Protein AF-A0A8S2ZH55-F1 (afdb_monomer_lite)

Sequence (63 aa):
TLNLPQICSKVLGGKFADQKICKDCPHRYSREEDFTLISVDIRHSQNLKESLEQYVIGELLDG

Organism: NCBI:txid392030

pLDDT: mean 92.66, std 6.97, range [56.0, 97.5]

Secondary structure (DSSP, 8-state):
------HHHHHH-EEEEEEEE-SSSS-EEEEEEEES------TT-SSHHHHHHHHHPPPP---

InterPro domains:
  IPR038765 Papain-like cysteine peptidase superfamily [SSF54001] (6-63)

Structure (mmCIF, N/CA/C/O backbone):
data_AF-A0A8S2ZH55-F1
#
_entry.id   AF-A0A8S2ZH55-F1
#
loop_
_atom_site.group_PDB
_atom_site.id
_atom_site.type_symbol
_atom_site.label_atom_id
_atom_site.label_alt_id
_atom_site.label_comp_id
_atom_site.label_asym_id
_atom_site.label_entity_id
_atom_site.label_seq_id
_atom_site.pdbx_PDB_ins_code
_atom_site.Cartn_x
_atom_site.Cartn_y
_atom_site.Cartn_z
_atom_site.occupancy
_atom_site.B_iso_or_equiv
_atom_site.auth_seq_id
_atom_site.auth_comp_id
_atom_site.auth_asym_id
_atom_site.auth_atom_id
_atom_site.pdbx_PDB_model_num
ATOM 1 N N . THR A 1 1 ? -10.858 -24.848 12.154 1.00 56.00 1 THR A N 1
ATOM 2 C CA . THR A 1 1 ? -10.923 -23.413 12.511 1.00 56.00 1 THR A CA 1
ATOM 3 C C . THR A 1 1 ? -12.117 -23.218 13.415 1.00 56.00 1 THR A C 1
ATOM 5 O O . THR A 1 1 ? -13.169 -23.763 13.108 1.00 56.00 1 THR A O 1
ATOM 8 N N . LEU A 1 2 ? -11.971 -22.534 14.552 1.00 72.19 2 LEU A N 1
ATOM 9 C CA . LEU A 1 2 ? -13.127 -22.160 15.374 1.00 72.19 2 LEU A CA 1
ATOM 10 C C . LEU A 1 2 ? -14.025 -21.257 14.510 1.00 72.19 2 LEU A C 1
ATOM 12 O O . LEU A 1 2 ? -13.523 -20.273 13.975 1.00 72.19 2 LEU A O 1
ATOM 16 N N . ASN A 1 3 ? -15.305 -21.608 14.326 1.00 82.12 3 ASN A N 1
ATOM 17 C CA . ASN A 1 3 ? -16.304 -20.867 13.527 1.00 82.12 3 ASN A CA 1
ATOM 18 C C . ASN A 1 3 ? -16.704 -19.535 14.199 1.00 82.12 3 ASN A C 1
ATOM 20 O O . ASN A 1 3 ? -17.878 -19.217 14.373 1.00 82.12 3 ASN A O 1
ATOM 24 N N . LEU A 1 4 ? -15.710 -18.769 14.640 1.00 85.38 4 LEU A N 1
ATOM 25 C CA . LEU A 1 4 ? -15.872 -17.499 15.321 1.00 85.38 4 LEU A CA 1
ATOM 26 C C . LEU A 1 4 ? -15.630 -16.356 14.328 1.00 85.38 4 LEU A C 1
ATOM 2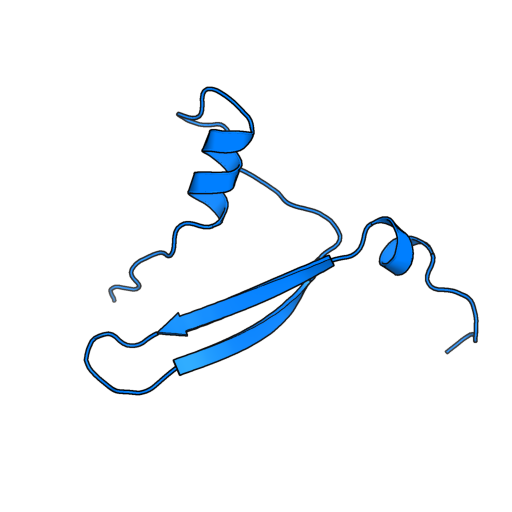8 O O . LEU A 1 4 ? -14.700 -16.439 13.515 1.00 85.38 4 LEU A O 1
ATOM 32 N N . PRO A 1 5 ? -16.424 -15.273 14.398 1.00 86.44 5 PRO A N 1
ATOM 33 C CA . PRO A 1 5 ? -16.221 -14.105 13.553 1.00 86.44 5 PRO A CA 1
ATOM 34 C C . PRO A 1 5 ? -14.805 -13.539 13.706 1.00 86.44 5 PRO A C 1
ATOM 36 O O . PRO A 1 5 ? -14.354 -13.251 14.814 1.00 86.44 5 PRO A O 1
ATOM 39 N N . GLN A 1 6 ? -14.115 -13.328 12.585 1.00 90.31 6 GLN A N 1
ATOM 40 C CA . GLN A 1 6 ? -12.803 -12.675 12.552 1.00 90.31 6 GLN A CA 1
ATOM 41 C C . GLN A 1 6 ? -12.976 -11.150 12.623 1.00 90.31 6 GLN A C 1
ATOM 43 O O . GLN A 1 6 ? -12.841 -10.444 11.625 1.00 90.31 6 GLN A O 1
ATOM 48 N N . ILE A 1 7 ? -13.339 -10.637 13.804 1.00 93.38 7 ILE A N 1
ATOM 49 C CA . ILE A 1 7 ? -13.731 -9.229 14.002 1.00 93.38 7 ILE A CA 1
ATOM 50 C C . ILE A 1 7 ? -12.622 -8.261 13.574 1.00 93.38 7 ILE A C 1
ATOM 52 O O . ILE A 1 7 ? -12.913 -7.290 12.884 1.00 93.38 7 ILE A O 1
ATOM 56 N N . CYS A 1 8 ? -11.360 -8.539 13.912 1.00 92.38 8 CYS A N 1
ATOM 57 C CA . CYS A 1 8 ? -10.245 -7.664 13.541 1.00 92.38 8 CYS A CA 1
ATOM 58 C C . CYS A 1 8 ? -10.111 -7.522 12.020 1.00 92.38 8 CYS A C 1
ATOM 60 O O . CYS A 1 8 ? -10.033 -6.407 11.523 1.00 92.38 8 CYS A O 1
ATOM 62 N N . SER A 1 9 ? -10.165 -8.631 11.277 1.00 92.00 9 SER A N 1
ATOM 63 C CA . SER A 1 9 ? -10.135 -8.603 9.808 1.00 92.00 9 SER A CA 1
ATOM 64 C C . SER A 1 9 ? -11.372 -7.909 9.228 1.00 92.00 9 SER A C 1
ATOM 66 O O . SER A 1 9 ? -11.255 -7.140 8.286 1.00 92.00 9 SER A O 1
ATOM 68 N N . LYS A 1 10 ? -12.554 -8.095 9.827 1.00 92.12 10 LYS A N 1
ATOM 69 C CA . LYS A 1 10 ? -13.782 -7.425 9.373 1.00 92.12 10 LYS A CA 1
ATOM 70 C C . LYS A 1 10 ? -13.755 -5.903 9.573 1.00 92.12 10 LYS A C 1
ATOM 72 O O . LYS A 1 10 ? -14.354 -5.187 8.780 1.00 92.12 10 LYS A O 1
ATOM 77 N N . VAL A 1 11 ? -13.154 -5.425 10.663 1.00 95.06 11 VAL A N 1
ATOM 78 C CA . VAL A 1 11 ? -13.202 -4.006 11.066 1.00 95.06 11 VAL A CA 1
ATOM 79 C C . VAL A 1 11 ? -11.990 -3.223 10.569 1.00 95.06 11 VAL A C 1
ATOM 81 O O . VAL A 1 11 ? -12.139 -2.085 10.142 1.00 95.06 11 VAL A O 1
ATOM 84 N N . LEU A 1 12 ? -10.799 -3.816 10.646 1.00 95.94 12 LEU A N 1
ATOM 85 C CA . LEU A 1 12 ? -9.528 -3.166 10.311 1.00 95.94 12 LEU A CA 1
ATOM 86 C C . LEU A 1 12 ? -8.977 -3.620 8.958 1.00 95.94 12 LEU A C 1
ATOM 88 O O . LEU A 1 12 ? -8.014 -3.036 8.468 1.00 95.94 12 LEU A O 1
ATOM 92 N N . GLY A 1 13 ? -9.531 -4.695 8.398 1.00 95.50 13 GLY A N 1
ATOM 93 C CA . GLY A 1 13 ? -9.008 -5.310 7.192 1.00 95.50 13 GLY A CA 1
ATOM 94 C C . GLY A 1 13 ? -9.400 -4.572 5.918 1.00 95.50 13 GLY A C 1
ATOM 95 O O . GLY A 1 13 ? -10.492 -4.017 5.804 1.00 95.50 13 GLY A O 1
ATOM 96 N N . GLY A 1 14 ? -8.519 -4.643 4.932 1.00 96.12 14 GLY A N 1
ATOM 97 C CA . GLY A 1 14 ? -8.781 -4.261 3.551 1.00 96.12 14 GLY A CA 1
ATOM 98 C C . GLY A 1 14 ? -7.944 -5.101 2.592 1.00 96.12 14 GLY A C 1
ATOM 99 O O . GLY A 1 14 ? -7.260 -6.034 3.015 1.00 96.12 14 GLY A O 1
ATOM 100 N N . LYS A 1 15 ? -8.007 -4.775 1.299 1.00 96.44 15 LYS A N 1
ATOM 101 C CA . LYS A 1 15 ? -7.225 -5.432 0.245 1.00 96.44 15 LYS A CA 1
ATOM 102 C C . LYS A 1 15 ? -6.470 -4.414 -0.606 1.00 96.44 15 LYS A C 1
ATOM 104 O O . LYS A 1 15 ? -7.024 -3.362 -0.925 1.00 96.44 15 LYS A O 1
ATOM 109 N N . PHE A 1 16 ? -5.251 -4.755 -1.008 1.00 94.56 16 PHE A N 1
ATOM 110 C CA . PHE A 1 16 ? -4.469 -4.062 -2.031 1.00 94.56 16 PHE A CA 1
ATOM 111 C C . PHE A 1 16 ? -4.311 -4.933 -3.271 1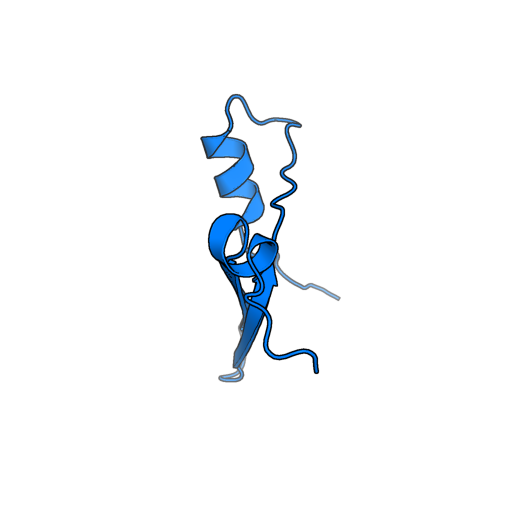.00 94.56 16 PHE A C 1
ATOM 113 O O . PHE A 1 16 ? -4.350 -6.157 -3.178 1.00 94.56 16 PHE A O 1
ATOM 120 N N . ALA A 1 17 ? -4.095 -4.300 -4.422 1.00 95.00 17 ALA A N 1
ATOM 121 C CA . ALA A 1 17 ? -3.651 -4.985 -5.626 1.00 95.00 17 ALA A CA 1
ATOM 122 C C . ALA A 1 17 ? -2.136 -4.788 -5.787 1.00 95.00 17 ALA A C 1
ATOM 124 O O . ALA A 1 17 ? -1.699 -3.693 -6.134 1.00 95.00 17 ALA A O 1
ATOM 125 N N . ASP A 1 18 ? -1.344 -5.839 -5.569 1.00 94.62 18 ASP A N 1
ATOM 126 C CA . ASP A 1 18 ? 0.060 -5.877 -5.995 1.00 94.62 18 ASP A CA 1
ATOM 127 C C . ASP A 1 18 ? 0.081 -6.071 -7.513 1.00 94.62 18 ASP A C 1
ATOM 129 O O . ASP A 1 18 ? -0.456 -7.060 -8.023 1.00 94.62 18 ASP A O 1
ATOM 133 N N . GLN A 1 19 ? 0.642 -5.106 -8.242 1.00 95.50 19 GLN A N 1
ATOM 134 C CA . GLN A 1 19 ? 0.667 -5.095 -9.699 1.00 95.50 19 GLN A CA 1
ATOM 135 C C . GLN A 1 19 ? 2.084 -4.912 -10.225 1.00 95.50 19 GLN A C 1
ATOM 137 O O . GLN A 1 19 ? 2.794 -3.983 -9.853 1.00 95.50 19 GLN A O 1
ATOM 142 N N . LYS A 1 20 ? 2.465 -5.767 -11.178 1.00 95.06 20 LYS A N 1
ATOM 143 C CA . LYS A 1 20 ? 3.715 -5.634 -11.938 1.00 95.06 20 LYS A CA 1
ATOM 144 C C . LYS A 1 20 ? 3.372 -5.638 -13.416 1.00 95.06 20 LYS A C 1
ATOM 146 O O . LYS A 1 20 ? 2.731 -6.568 -13.911 1.00 95.06 20 LYS A O 1
ATOM 151 N N . ILE A 1 21 ? 3.763 -4.578 -14.113 1.00 94.00 21 ILE A N 1
ATOM 152 C CA . ILE A 1 21 ? 3.442 -4.358 -15.523 1.00 94.00 21 ILE A CA 1
ATOM 153 C C . ILE A 1 21 ? 4.761 -4.230 -16.275 1.00 94.00 21 ILE A C 1
ATOM 155 O O . ILE A 1 21 ? 5.534 -3.309 -16.016 1.00 94.00 21 ILE A O 1
ATOM 159 N N . CYS A 1 22 ? 5.024 -5.143 -17.207 1.00 94.31 22 CYS A N 1
ATOM 160 C CA . CYS A 1 22 ? 6.195 -5.035 -18.067 1.00 94.31 22 CYS A CA 1
ATOM 161 C C . CYS A 1 22 ? 5.996 -3.911 -19.096 1.00 94.31 22 CYS A C 1
ATOM 163 O O . CYS A 1 22 ? 4.924 -3.797 -19.689 1.00 94.31 22 CYS A O 1
ATOM 165 N N . LYS A 1 23 ? 7.029 -3.090 -19.324 1.00 90.31 23 LYS A N 1
ATOM 166 C CA . LYS A 1 23 ? 6.976 -1.998 -20.313 1.00 90.31 23 LYS A CA 1
ATOM 167 C C . LYS A 1 23 ? 7.076 -2.504 -21.755 1.00 90.31 23 LYS A C 1
ATOM 169 O O . LYS A 1 23 ? 6.352 -2.016 -22.615 1.00 90.31 23 LYS A O 1
ATOM 174 N N . ASP A 1 24 ? 7.907 -3.521 -21.988 1.00 92.19 24 ASP A N 1
ATOM 175 C CA . ASP A 1 24 ? 8.296 -3.953 -23.340 1.00 92.19 24 ASP A CA 1
ATOM 176 C C . ASP A 1 24 ? 7.642 -5.270 -23.793 1.00 92.19 24 ASP A C 1
ATOM 178 O O . ASP A 1 24 ? 7.943 -5.796 -24.863 1.00 92.19 24 ASP A O 1
ATOM 182 N N . CYS A 1 25 ? 6.741 -5.839 -22.988 1.00 93.88 25 CYS A N 1
ATOM 183 C CA . CYS A 1 25 ? 5.994 -7.046 -23.343 1.00 93.88 25 CYS A CA 1
ATOM 184 C C . CYS A 1 25 ? 4.600 -7.049 -22.682 1.00 93.88 25 CYS A C 1
ATOM 186 O O . CYS A 1 25 ? 4.383 -6.322 -21.714 1.00 93.88 25 CYS A O 1
ATOM 188 N N . PRO A 1 26 ? 3.631 -7.855 -23.161 1.00 95.75 26 PRO A N 1
ATOM 189 C CA . PRO A 1 26 ? 2.241 -7.785 -22.694 1.00 95.75 26 PRO A CA 1
ATOM 190 C C . PRO A 1 26 ? 2.010 -8.421 -21.314 1.00 95.75 26 PRO A C 1
ATOM 192 O O . PRO A 1 26 ? 0.870 -8.491 -20.851 1.00 95.75 26 PRO A O 1
ATOM 195 N N . HIS A 1 27 ? 3.062 -8.916 -20.661 1.00 96.31 27 HIS A N 1
ATOM 196 C CA . HIS A 1 27 ? 2.945 -9.614 -19.391 1.00 96.31 27 HIS A CA 1
ATOM 197 C C . HIS A 1 27 ? 2.556 -8.661 -18.262 1.00 96.31 27 HIS A C 1
ATOM 199 O O . HIS A 1 27 ? 3.110 -7.572 -18.088 1.00 96.31 27 HIS A O 1
ATOM 205 N N . ARG A 1 28 ? 1.578 -9.111 -17.479 1.00 96.19 28 ARG A N 1
ATOM 206 C CA . ARG A 1 28 ? 1.066 -8.419 -16.304 1.00 96.19 28 ARG A CA 1
ATOM 207 C C . ARG A 1 28 ? 0.883 -9.433 -15.195 1.00 96.19 28 ARG A C 1
ATOM 209 O O . ARG A 1 28 ? 0.377 -10.529 -15.424 1.00 96.19 28 ARG A O 1
ATOM 216 N N . TYR A 1 29 ? 1.265 -9.035 -13.999 1.00 95.81 29 TYR A N 1
ATOM 217 C CA . TYR A 1 29 ? 0.968 -9.746 -12.772 1.00 95.81 29 TYR A CA 1
ATOM 218 C C . TYR A 1 29 ? 0.051 -8.862 -11.932 1.00 95.81 29 TYR A C 1
ATOM 220 O O . TYR A 1 29 ? 0.277 -7.655 -11.829 1.00 95.81 29 TYR A O 1
ATOM 228 N N . SER A 1 30 ? -0.986 -9.462 -11.355 1.00 96.44 30 SER A N 1
ATOM 229 C CA . SER A 1 30 ? -1.829 -8.811 -10.362 1.00 96.44 30 SER A CA 1
ATOM 230 C C . SER A 1 30 ? -2.255 -9.827 -9.315 1.00 96.44 30 SER A C 1
ATOM 232 O O . SER A 1 30 ? -2.681 -10.931 -9.659 1.00 96.44 30 SER A O 1
ATOM 234 N N . ARG A 1 31 ? -2.143 -9.451 -8.044 1.00 97.06 31 ARG A N 1
ATOM 235 C CA . ARG A 1 31 ? -2.582 -10.263 -6.914 1.00 97.06 31 ARG A CA 1
ATOM 236 C C . ARG A 1 31 ? -3.251 -9.382 -5.871 1.00 97.06 31 ARG A C 1
ATOM 238 O O . ARG A 1 31 ? -2.771 -8.291 -5.592 1.00 97.06 31 ARG A O 1
ATOM 245 N N . GLU A 1 32 ? -4.335 -9.877 -5.283 1.00 97.38 32 GLU A N 1
ATOM 246 C CA . GLU A 1 32 ? -4.898 -9.260 -4.085 1.00 97.38 32 GLU A CA 1
ATOM 247 C C . GLU A 1 32 ? -4.126 -9.681 -2.833 1.00 97.38 32 GLU A C 1
ATOM 249 O O . GLU A 1 32 ? -3.888 -10.874 -2.613 1.00 97.38 32 GLU A O 1
ATOM 254 N N . GLU A 1 33 ? -3.806 -8.708 -1.988 1.00 95.88 33 GLU A N 1
ATOM 255 C CA . GLU A 1 33 ? -3.183 -8.918 -0.684 1.00 95.88 33 GLU A CA 1
ATOM 256 C C . GLU A 1 33 ? -4.022 -8.272 0.415 1.00 95.88 33 GLU A C 1
ATOM 258 O O . GLU A 1 33 ? -4.469 -7.135 0.276 1.00 95.88 33 GLU A O 1
ATOM 263 N N . ASP A 1 34 ? -4.255 -9.003 1.503 1.00 95.94 34 ASP A N 1
ATOM 264 C CA . ASP A 1 34 ? -5.001 -8.489 2.649 1.00 95.94 34 ASP A CA 1
ATOM 265 C C . ASP A 1 34 ? -4.088 -7.605 3.519 1.00 95.94 34 ASP A C 1
ATOM 267 O O . ASP A 1 34 ? -2.921 -7.931 3.742 1.00 95.94 34 ASP A O 1
ATOM 271 N N . PHE A 1 35 ? -4.620 -6.515 4.072 1.00 95.62 35 PHE A N 1
ATOM 272 C CA . PHE A 1 35 ? -3.905 -5.646 5.013 1.00 95.62 35 PHE A CA 1
ATOM 273 C C . PHE A 1 35 ? -4.756 -5.330 6.240 1.00 95.62 35 PHE A C 1
ATOM 275 O O . PHE A 1 35 ? -5.979 -5.375 6.177 1.00 95.62 35 PHE A O 1
ATOM 282 N N . THR A 1 36 ? -4.112 -4.955 7.347 1.00 95.88 36 THR A N 1
ATOM 283 C CA . THR A 1 36 ? -4.769 -4.369 8.537 1.00 95.88 36 THR A CA 1
ATOM 284 C C . THR A 1 36 ? -4.125 -3.055 8.990 1.00 95.88 36 THR A C 1
ATOM 286 O O . THR A 1 36 ? -4.558 -2.456 9.971 1.00 95.88 36 THR A O 1
ATOM 289 N N . LEU A 1 37 ? -3.049 -2.634 8.318 1.00 94.88 37 LEU A N 1
ATOM 290 C CA . LEU A 1 37 ? -2.258 -1.445 8.618 1.00 94.88 37 LEU A CA 1
ATOM 291 C C . LEU A 1 37 ? -1.700 -0.876 7.310 1.00 94.88 37 LEU A C 1
ATOM 293 O O . LEU A 1 37 ? -1.264 -1.641 6.453 1.00 94.88 37 LEU A O 1
ATOM 297 N N . ILE A 1 38 ? -1.670 0.453 7.195 1.00 95.25 38 ILE A N 1
ATOM 298 C CA . ILE A 1 38 ? -0.981 1.170 6.118 1.00 95.25 38 ILE A CA 1
ATOM 299 C C . ILE A 1 38 ? 0.126 2.010 6.751 1.00 95.25 38 ILE A C 1
ATOM 301 O O . ILE A 1 38 ? -0.152 2.903 7.551 1.00 95.25 38 ILE A O 1
ATOM 305 N N . SER A 1 39 ? 1.377 1.711 6.415 1.00 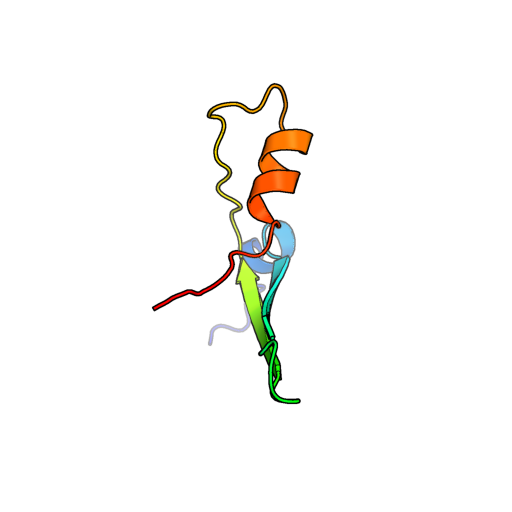95.31 39 SER A N 1
ATOM 306 C CA . SER A 1 39 ? 2.542 2.476 6.865 1.00 95.31 39 SER A CA 1
ATOM 307 C C . SER A 1 39 ? 2.991 3.409 5.748 1.00 95.31 39 SER A C 1
ATOM 309 O O . SER A 1 39 ? 3.410 2.942 4.694 1.00 95.31 39 SER A O 1
ATOM 311 N N . VAL A 1 40 ? 2.899 4.718 5.980 1.00 95.75 40 VAL A N 1
ATOM 312 C CA . VAL A 1 40 ? 3.256 5.752 4.998 1.00 95.75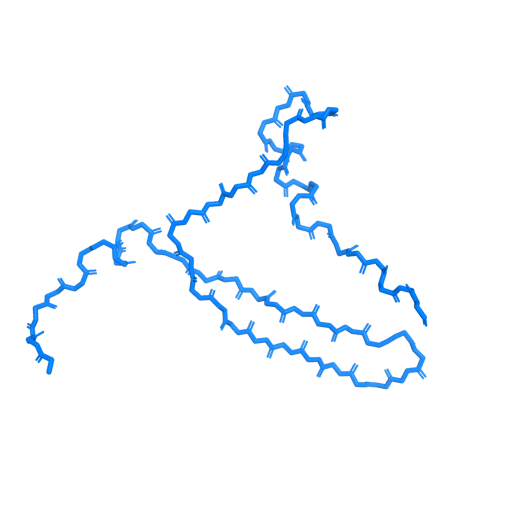 40 VAL A CA 1
ATOM 313 C C . VAL A 1 40 ? 4.505 6.518 5.431 1.00 95.75 40 VAL A C 1
ATOM 315 O O . VAL A 1 40 ? 4.724 6.716 6.628 1.00 95.75 40 VAL A O 1
ATOM 318 N N . ASP A 1 41 ? 5.316 6.961 4.467 1.00 95.19 41 ASP A N 1
ATOM 319 C CA . ASP A 1 41 ? 6.434 7.870 4.740 1.00 95.19 41 ASP A CA 1
ATOM 320 C C . ASP A 1 41 ? 5.914 9.305 4.923 1.00 95.19 41 ASP A C 1
ATOM 322 O O . ASP A 1 41 ? 4.992 9.751 4.239 1.00 95.19 41 ASP A O 1
ATOM 326 N N . ILE A 1 42 ? 6.509 10.034 5.863 1.00 95.75 42 ILE A N 1
ATOM 327 C CA . ILE A 1 42 ? 6.197 11.440 6.156 1.00 95.75 42 ILE A CA 1
ATOM 328 C C . ILE A 1 42 ? 7.290 12.386 5.660 1.00 95.75 42 ILE A C 1
ATOM 330 O O . ILE A 1 42 ? 7.102 13.603 5.639 1.00 95.75 42 ILE A O 1
ATOM 334 N N . ARG A 1 43 ? 8.458 11.855 5.277 1.00 95.06 43 ARG A N 1
ATOM 335 C CA . ARG A 1 43 ? 9.557 12.669 4.761 1.00 95.06 43 ARG A CA 1
ATOM 336 C C . ARG A 1 43 ? 9.098 13.350 3.478 1.00 95.06 43 ARG A C 1
ATOM 338 O O . ARG A 1 43 ? 8.564 12.710 2.581 1.00 95.06 43 ARG A O 1
ATOM 345 N N . HIS A 1 44 ? 9.299 14.663 3.413 1.00 91.44 44 HIS A N 1
ATOM 346 C CA . HIS A 1 44 ? 8.914 15.500 2.271 1.00 91.44 44 HIS A CA 1
ATOM 347 C C . HIS A 1 44 ? 7.405 15.549 1.961 1.00 91.44 44 HIS A C 1
ATOM 349 O O . HIS A 1 44 ? 7.033 16.091 0.927 1.00 91.44 44 HIS A O 1
ATOM 355 N N . SER A 1 45 ? 6.547 15.051 2.859 1.00 95.25 45 SER A N 1
ATOM 356 C CA . SER A 1 45 ? 5.087 15.150 2.752 1.00 95.25 45 SER A CA 1
ATOM 357 C C . SER A 1 45 ? 4.557 16.179 3.752 1.00 95.25 45 SER A C 1
ATOM 359 O O . SER A 1 45 ? 4.914 16.155 4.929 1.00 95.25 45 SER A O 1
ATOM 361 N N . GLN A 1 46 ? 3.700 17.092 3.305 1.00 96.81 46 GLN A N 1
ATOM 362 C CA . GLN A 1 46 ? 3.117 18.147 4.143 1.00 96.81 46 GLN A CA 1
ATOM 363 C C . GLN A 1 46 ? 1.847 17.688 4.865 1.00 96.81 46 GLN A C 1
ATOM 365 O O . GLN A 1 46 ? 1.402 18.323 5.821 1.00 96.81 46 GLN A O 1
ATOM 370 N N . ASN A 1 47 ? 1.228 16.606 4.396 1.00 97.31 47 ASN A N 1
ATOM 371 C CA . ASN A 1 47 ? -0.016 16.074 4.934 1.00 97.31 47 ASN A CA 1
ATOM 372 C C . ASN A 1 47 ? -0.185 14.590 4.570 1.00 97.31 47 ASN A C 1
ATOM 374 O O . ASN A 1 47 ? 0.519 14.048 3.721 1.00 97.31 47 ASN A O 1
ATOM 378 N N . LEU A 1 48 ? -1.170 13.943 5.200 1.00 96.56 48 LEU A N 1
ATOM 379 C CA . LEU A 1 48 ? -1.465 12.523 4.994 1.00 96.56 48 LEU A CA 1
ATOM 380 C C . LEU A 1 48 ? -1.808 12.182 3.536 1.00 96.56 48 LEU A C 1
ATOM 382 O O . LEU A 1 48 ? -1.490 11.088 3.079 1.00 96.56 48 LEU A O 1
ATOM 386 N N . LYS A 1 49 ? -2.462 13.094 2.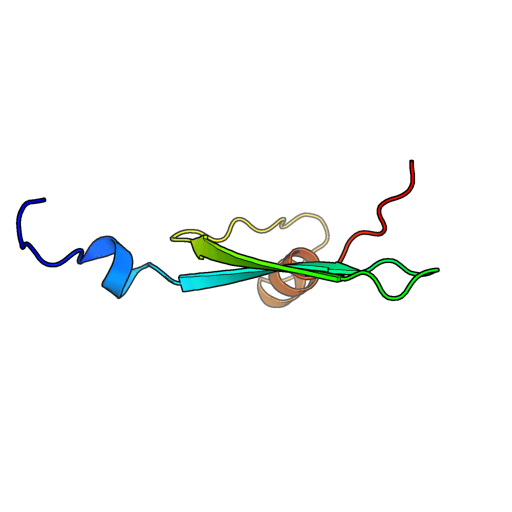807 1.00 97.06 49 LYS A N 1
ATOM 387 C CA . LYS A 1 49 ? -2.833 12.857 1.409 1.00 97.06 49 LYS A CA 1
ATOM 388 C C . LYS A 1 49 ? -1.582 12.711 0.544 1.00 97.06 49 LYS A C 1
ATOM 390 O O . LYS A 1 49 ? -1.505 11.753 -0.212 1.00 97.06 49 LYS A O 1
ATOM 395 N N . GLU A 1 50 ? -0.600 13.592 0.711 1.00 97.25 50 GLU A N 1
ATOM 396 C CA . GLU A 1 50 ? 0.689 13.497 0.010 1.00 97.25 50 GLU A CA 1
ATOM 397 C C . GLU A 1 50 ? 1.432 12.199 0.359 1.00 97.25 50 GLU A C 1
ATOM 399 O O . GLU A 1 50 ? 1.887 11.494 -0.538 1.00 97.25 50 GLU A O 1
ATOM 404 N N . SER A 1 51 ? 1.470 11.813 1.638 1.00 97.50 51 SER A N 1
ATOM 405 C CA . SER A 1 51 ? 2.068 10.541 2.066 1.00 97.50 51 SER A CA 1
ATOM 406 C C . SER A 1 51 ? 1.395 9.317 1.427 1.00 97.50 51 SER A C 1
ATOM 408 O O . SER A 1 51 ? 2.069 8.364 1.037 1.00 97.50 51 SER A O 1
ATOM 410 N N . LEU A 1 52 ? 0.063 9.332 1.301 1.00 96.31 52 LEU A N 1
ATOM 411 C CA . LEU A 1 52 ? -0.696 8.263 0.646 1.00 96.31 52 LEU A CA 1
ATOM 412 C C . LEU A 1 52 ? -0.506 8.260 -0.875 1.00 96.31 52 LEU A C 1
ATOM 414 O O . LEU A 1 52 ? -0.489 7.189 -1.470 1.00 96.31 52 LEU A O 1
ATOM 418 N N . GLU A 1 53 ? -0.339 9.426 -1.502 1.00 95.38 53 GLU A N 1
ATOM 419 C CA . GLU A 1 53 ? -0.001 9.527 -2.926 1.00 95.38 53 GLU A CA 1
ATOM 420 C C . GLU A 1 53 ? 1.361 8.898 -3.213 1.00 95.38 53 GLU A C 1
ATOM 422 O O . GLU A 1 53 ? 1.477 8.119 -4.154 1.00 95.38 53 GLU A O 1
ATOM 427 N N . GLN A 1 54 ? 2.365 9.166 -2.373 1.00 94.44 54 GLN A N 1
ATOM 428 C CA . GLN A 1 54 ? 3.670 8.514 -2.496 1.00 94.44 54 GLN A CA 1
ATOM 429 C C . GLN A 1 54 ? 3.581 7.002 -2.259 1.00 94.44 54 GLN A C 1
ATOM 431 O O . GLN A 1 54 ? 4.215 6.240 -2.978 1.00 94.44 54 GLN A O 1
ATOM 436 N N . TYR A 1 55 ? 2.760 6.554 -1.303 1.00 93.81 55 TYR A N 1
ATOM 437 C CA . TYR A 1 55 ? 2.585 5.128 -1.003 1.00 93.81 55 TYR A CA 1
ATOM 438 C C . TYR A 1 55 ? 2.059 4.309 -2.195 1.00 93.81 55 TYR A C 1
ATOM 440 O O . TYR A 1 55 ? 2.403 3.139 -2.332 1.00 93.81 55 TYR A O 1
ATOM 448 N N . VAL A 1 56 ? 1.219 4.902 -3.051 1.00 93.62 56 VAL A N 1
ATOM 449 C CA . VAL A 1 56 ? 0.614 4.210 -4.207 1.00 93.62 56 VAL A CA 1
ATOM 450 C C . VAL A 1 56 ? 1.332 4.480 -5.529 1.00 93.62 56 VAL A C 1
ATOM 452 O O . VAL A 1 56 ? 0.923 3.949 -6.565 1.00 93.62 56 VAL A O 1
ATOM 455 N N . ILE A 1 57 ? 2.376 5.314 -5.527 1.00 92.38 57 ILE A N 1
ATOM 456 C CA . ILE A 1 57 ? 3.197 5.532 -6.716 1.00 92.38 57 ILE A CA 1
ATOM 457 C C . ILE A 1 57 ? 3.933 4.233 -7.042 1.00 92.38 57 ILE A C 1
ATOM 459 O O . ILE A 1 57 ? 4.632 3.659 -6.214 1.00 92.38 57 ILE A O 1
ATOM 463 N N . GLY A 1 58 ? 3.762 3.766 -8.278 1.00 90.00 58 GLY A N 1
ATOM 464 C CA . GLY A 1 58 ? 4.497 2.611 -8.771 1.00 90.00 58 GLY A CA 1
ATOM 465 C C . GLY A 1 58 ? 5.977 2.941 -8.933 1.00 90.00 58 GLY A C 1
ATOM 466 O O . GLY A 1 58 ? 6.335 3.973 -9.503 1.00 90.00 58 GLY A O 1
ATOM 467 N N . GLU A 1 59 ? 6.8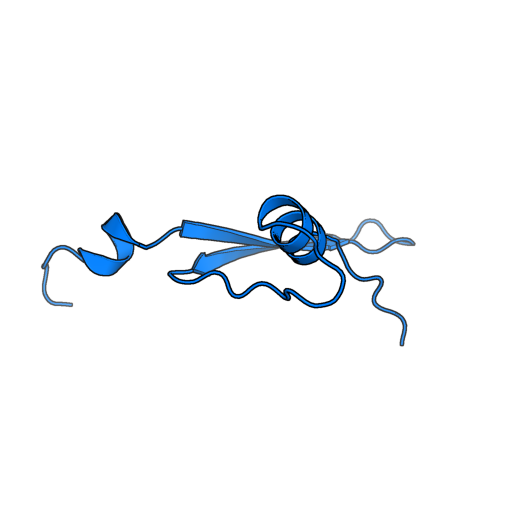36 2.037 -8.482 1.00 91.12 59 GLU A N 1
ATOM 468 C CA . GLU A 1 59 ? 8.273 2.131 -8.709 1.00 91.12 59 GLU A CA 1
ATOM 469 C C . GLU A 1 59 ? 8.643 1.502 -10.053 1.00 91.12 59 GLU A C 1
ATOM 471 O O . GLU A 1 59 ? 8.125 0.452 -10.450 1.00 91.12 59 GLU A O 1
ATOM 476 N N . LEU A 1 60 ? 9.565 2.144 -10.773 1.00 92.62 60 LEU A N 1
ATOM 477 C CA . LEU A 1 60 ? 10.204 1.497 -11.906 1.00 92.62 60 LEU A CA 1
ATOM 478 C C . LEU A 1 60 ? 11.234 0.504 -11.372 1.00 92.62 60 LEU A C 1
ATOM 480 O O . LEU A 1 60 ? 12.212 0.901 -10.749 1.00 92.62 60 LEU A O 1
ATOM 484 N N . LEU A 1 61 ? 11.014 -0.776 -11.651 1.00 88.81 61 LEU A N 1
ATOM 485 C CA . LEU A 1 61 ? 11.992 -1.819 -11.376 1.00 88.81 61 LEU A CA 1
ATOM 486 C C . LEU A 1 61 ? 13.044 -1.791 -12.489 1.00 88.81 61 LEU A C 1
ATOM 488 O O . LEU A 1 61 ? 12.737 -2.155 -13.624 1.00 88.81 61 LEU A O 1
ATOM 492 N N . ASP A 1 62 ? 14.243 -1.318 -12.163 1.00 84.94 62 ASP A N 1
ATOM 493 C CA . ASP A 1 62 ? 15.412 -1.310 -13.046 1.00 84.94 62 ASP A CA 1
ATOM 494 C C . ASP A 1 62 ? 16.534 -2.111 -12.369 1.00 84.94 62 ASP A C 1
ATOM 496 O O . ASP A 1 62 ? 16.791 -1.931 -11.173 1.00 84.94 62 ASP A O 1
ATOM 500 N N . GLY A 1 63 ? 17.131 -3.054 -13.099 1.00 68.81 63 GLY A N 1
ATOM 501 C CA . GLY A 1 63 ? 18.081 -4.038 -12.576 1.00 68.81 63 GLY A CA 1
ATOM 502 C C . GLY A 1 63 ? 18.706 -4.892 -13.665 1.00 68.81 63 GLY A C 1
ATOM 503 O O . GLY A 1 63 ? 18.006 -5.186 -14.660 1.00 68.81 63 GLY A O 1
#

Radius of gyration: 16.3 Å; chains: 1; bounding box: 34×42×39 Å

Foldseek 3Di:
DPPDDPVLCVPQKDWDWDWDQDPPDRDIDIDIDMDRDDDFDCVPPPDPVSRVVVSPDDDDDDD